Protein AF-A0A6M0CBY7-F1 (afdb_monomer_lite)

pLDDT: mean 91.95, std 6.46, range [52.19, 98.31]

Secondary structure (DSSP, 8-state):
--SSSTT-----B---------S-GGGEEESSSSSSSEEEETTS--EEE--BTGGG-HHHHHHHHHHHHHHTTPPPPPS-PPPHHHHHHHHHHHHHHHHHHH--GGGT--

Sequence (110 aa):
ANYPLANLPVIGYEIHQGRTKITKPDMVNPLFNDRDLGFINNNQSVWGNYLHGIFDNSPWRRSWLNLLRKKRGLEGLPTGVANYREQREIMLDSVTDQVNRHLNLKLIFN

Foldseek 3Di:
DCPPPHPQDFDFDADDDDFDDDPDVVQWDQPDPPRRQWIAGPVRPDTDGRGDCRCLSQLRVLRN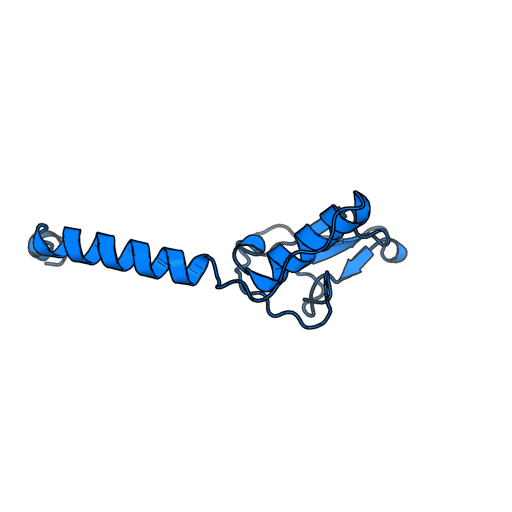VQVVCVVVVHHRDDSPDDRPVVVVVVVVVVVVVVVVVVDDCVVVVD

Radius of gyration: 19.29 Å; chains: 1; bounding box: 58×26×43 Å

Structure (mmCIF, N/CA/C/O backbone):
data_AF-A0A6M0CBY7-F1
#
_entry.id   AF-A0A6M0CBY7-F1
#
loop_
_atom_site.group_PDB
_atom_site.id
_atom_site.type_symbol
_atom_site.label_atom_id
_atom_site.label_alt_id
_atom_site.label_comp_id
_atom_site.label_asym_id
_atom_site.label_entity_id
_atom_site.label_seq_id
_atom_site.pdbx_PDB_ins_code
_atom_site.Cartn_x
_atom_site.Cartn_y
_atom_site.Cartn_z
_atom_site.occupancy
_atom_site.B_iso_or_equiv
_atom_site.auth_seq_id
_atom_site.auth_comp_id
_atom_site.auth_asym_id
_atom_site.auth_atom_id
_atom_site.pdbx_PDB_model_num
ATOM 1 N N . ALA A 1 1 ? 3.698 -7.192 3.445 1.00 93.44 1 ALA A N 1
ATOM 2 C CA . ALA A 1 1 ? 4.183 -6.659 2.155 1.00 93.44 1 ALA A CA 1
ATOM 3 C C . ALA A 1 1 ? 5.660 -6.995 1.984 1.00 93.44 1 ALA A C 1
ATOM 5 O O . ALA A 1 1 ? 6.356 -7.133 2.985 1.00 93.44 1 ALA A O 1
ATOM 6 N N . ASN A 1 2 ? 6.124 -7.126 0.742 1.00 95.94 2 ASN A N 1
ATOM 7 C CA . ASN A 1 2 ? 7.531 -7.401 0.418 1.00 95.94 2 ASN A CA 1
ATOM 8 C C . ASN A 1 2 ? 8.368 -6.113 0.393 1.00 95.94 2 ASN A C 1
ATOM 10 O O . ASN A 1 2 ? 9.555 -6.133 0.700 1.00 95.94 2 ASN A O 1
ATOM 14 N N . TYR A 1 3 ? 7.728 -4.987 0.067 1.00 96.12 3 TYR A N 1
ATOM 15 C CA . TYR A 1 3 ? 8.320 -3.650 0.025 1.00 96.12 3 TYR A CA 1
ATOM 16 C C . TYR A 1 3 ? 7.446 -2.660 0.812 1.00 96.12 3 TYR A C 1
ATOM 18 O O . TYR A 1 3 ? 6.253 -2.921 1.003 1.00 96.12 3 TYR A O 1
ATOM 26 N N . PRO A 1 4 ? 7.984 -1.506 1.258 1.00 94.06 4 PRO A N 1
ATOM 27 C CA . PRO A 1 4 ? 9.383 -1.048 1.161 1.00 94.06 4 PRO A CA 1
ATOM 28 C C . PRO A 1 4 ? 10.352 -1.788 2.088 1.00 94.06 4 PRO A C 1
ATOM 30 O O . PRO A 1 4 ? 11.557 -1.749 1.870 1.00 94.06 4 PRO A O 1
ATOM 33 N N . LEU A 1 5 ? 9.823 -2.458 3.109 1.00 91.38 5 LEU A N 1
ATOM 34 C CA . LEU A 1 5 ? 10.557 -3.318 4.023 1.00 91.38 5 LEU A CA 1
ATOM 35 C C . LEU A 1 5 ? 9.835 -4.665 4.053 1.00 91.38 5 LEU A C 1
ATOM 37 O O . LEU A 1 5 ? 8.602 -4.700 4.142 1.00 91.38 5 LEU A O 1
ATOM 41 N N . ALA A 1 6 ? 10.602 -5.748 3.969 1.00 91.50 6 ALA A N 1
ATOM 42 C CA . ALA A 1 6 ? 10.054 -7.093 3.979 1.00 91.50 6 ALA A CA 1
ATOM 43 C C . ALA A 1 6 ? 9.261 -7.356 5.267 1.00 91.50 6 ALA A C 1
ATOM 45 O O . ALA A 1 6 ? 9.642 -6.913 6.351 1.00 91.50 6 ALA A O 1
ATOM 46 N N . ASN A 1 7 ? 8.166 -8.101 5.134 1.00 88.19 7 ASN A N 1
ATOM 47 C CA . ASN A 1 7 ? 7.312 -8.556 6.233 1.00 88.19 7 ASN A CA 1
ATOM 48 C C . ASN A 1 7 ? 6.614 -7.450 7.039 1.00 88.19 7 ASN A C 1
ATOM 50 O O . ASN A 1 7 ? 6.078 -7.732 8.107 1.00 88.19 7 ASN A O 1
ATOM 54 N N . LEU A 1 8 ? 6.529 -6.214 6.530 1.00 90.31 8 LEU A N 1
ATOM 55 C CA . LEU A 1 8 ? 5.651 -5.211 7.139 1.00 90.31 8 LEU A CA 1
ATOM 56 C C . LEU A 1 8 ? 4.178 -5.620 6.968 1.00 90.31 8 LEU A C 1
ATOM 58 O O . LEU A 1 8 ? 3.749 -5.826 5.822 1.00 90.31 8 LEU A O 1
ATOM 62 N N . PRO A 1 9 ? 3.391 -5.715 8.057 1.00 90.69 9 PRO A N 1
ATOM 63 C CA . PRO A 1 9 ? 1.956 -5.946 7.971 1.00 90.69 9 PRO A CA 1
ATOM 64 C C . PRO A 1 9 ? 1.265 -4.803 7.228 1.00 90.69 9 PRO A C 1
ATOM 66 O O . PRO A 1 9 ? 1.586 -3.630 7.429 1.00 90.69 9 PRO A O 1
ATOM 69 N N . VAL A 1 10 ? 0.324 -5.160 6.359 1.00 93.12 10 VAL A N 1
ATOM 70 C CA . VAL A 1 10 ? -0.520 -4.214 5.627 1.00 93.12 10 VAL A CA 1
ATOM 71 C C . VAL A 1 10 ? -1.933 -4.773 5.623 1.00 93.12 10 VAL A C 1
ATOM 73 O O . VAL A 1 10 ? -2.129 -5.947 5.318 1.00 93.12 10 VAL A O 1
ATOM 76 N N . ILE A 1 11 ? -2.896 -3.928 5.964 1.00 92.75 11 ILE A N 1
ATOM 77 C CA . ILE A 1 11 ? -4.326 -4.206 5.949 1.00 92.75 11 ILE A CA 1
ATOM 78 C C . ILE A 1 11 ? -4.972 -3.298 4.907 1.00 92.75 11 ILE A C 1
ATOM 80 O O . ILE A 1 11 ? -4.651 -2.114 4.799 1.00 92.75 11 ILE A O 1
ATOM 84 N N . GLY A 1 12 ? -5.912 -3.854 4.164 1.00 92.56 12 GLY A N 1
ATOM 85 C CA . GLY A 1 12 ? -6.748 -3.133 3.222 1.00 92.56 12 GLY A CA 1
ATOM 86 C C . GLY A 1 12 ? -7.795 -4.074 2.653 1.00 92.56 12 GLY A C 1
ATOM 87 O O . GLY A 1 12 ? -7.981 -5.175 3.173 1.00 92.56 12 GLY A O 1
ATOM 88 N N . TYR A 1 13 ? -8.467 -3.647 1.597 1.00 94.06 13 TYR A N 1
ATOM 89 C CA . TYR A 1 13 ? -9.425 -4.486 0.888 1.00 94.06 13 TYR A CA 1
ATOM 90 C C . TYR A 1 13 ? -9.235 -4.370 -0.619 1.00 94.06 13 TYR A C 1
ATOM 92 O O . TYR A 1 13 ? -8.689 -3.388 -1.120 1.00 94.06 13 TYR A O 1
ATOM 100 N N . GLU A 1 14 ? -9.713 -5.377 -1.330 1.00 94.75 14 GLU A N 1
ATOM 101 C CA . GLU A 1 14 ? -9.648 -5.478 -2.779 1.00 94.75 14 GLU A CA 1
ATOM 102 C C . GLU A 1 14 ? -11.079 -5.510 -3.328 1.00 94.75 14 GLU A C 1
ATOM 104 O O . GLU A 1 14 ? -11.867 -6.379 -2.958 1.00 94.75 14 GLU A O 1
ATOM 109 N N . ILE A 1 15 ? -11.447 -4.533 -4.165 1.00 93.81 15 ILE A N 1
ATOM 110 C CA . ILE A 1 15 ? -12.743 -4.505 -4.862 1.00 93.81 15 ILE A CA 1
ATOM 111 C C . ILE A 1 15 ? -12.501 -4.025 -6.292 1.00 93.81 15 ILE A C 1
ATOM 113 O O . ILE A 1 15 ? -12.495 -2.830 -6.582 1.00 93.81 15 ILE A O 1
ATOM 117 N N . HIS A 1 16 ? -12.306 -4.967 -7.209 1.00 90.25 16 HIS A N 1
ATOM 118 C CA . HIS A 1 16 ? -12.192 -4.681 -8.636 1.00 90.25 16 HIS A CA 1
ATOM 119 C C . HIS A 1 16 ? -12.662 -5.869 -9.477 1.00 90.25 16 HIS A C 1
ATOM 121 O O . HIS A 1 16 ? -12.746 -7.000 -9.012 1.00 90.25 16 HIS A O 1
ATOM 127 N N . GLN A 1 17 ? -12.959 -5.593 -10.747 1.00 93.25 17 GLN A N 1
ATOM 128 C CA . GLN A 1 17 ? -13.327 -6.604 -11.748 1.00 93.25 17 GLN A CA 1
ATOM 129 C C . GLN A 1 17 ? -12.216 -6.827 -12.786 1.00 93.25 17 GLN A C 1
ATOM 131 O O . GLN A 1 17 ? -12.177 -7.849 -13.468 1.00 93.25 17 GLN A O 1
ATOM 136 N N . GLY A 1 18 ? -11.302 -5.859 -12.924 1.00 93.94 18 GLY A N 1
ATOM 137 C CA . GLY A 1 18 ? -10.184 -5.944 -13.861 1.00 93.94 18 GLY A CA 1
ATOM 138 C C . GLY A 1 18 ? -9.144 -6.970 -13.415 1.00 93.94 18 GLY A C 1
ATOM 139 O O . GLY A 1 18 ? -8.950 -7.174 -12.221 1.00 93.94 18 GLY A O 1
ATOM 140 N N . ARG A 1 19 ? -8.445 -7.580 -14.375 1.00 93.12 19 ARG A N 1
ATOM 141 C CA . ARG A 1 19 ? -7.321 -8.493 -14.127 1.00 93.12 19 ARG A CA 1
ATOM 142 C C . ARG A 1 19 ? -6.059 -7.926 -14.760 1.00 93.12 19 ARG A C 1
ATOM 144 O O . ARG A 1 19 ? -6.069 -7.570 -15.938 1.00 93.12 19 ARG A O 1
ATOM 151 N N . THR A 1 20 ? -4.978 -7.856 -13.993 1.00 94.88 20 THR A N 1
ATOM 152 C CA . THR A 1 20 ? -3.677 -7.423 -14.508 1.00 94.88 20 THR A CA 1
ATOM 153 C C . THR A 1 20 ? -2.981 -8.588 -15.201 1.00 94.88 20 THR A C 1
ATOM 155 O O . THR A 1 20 ? -2.882 -9.681 -14.652 1.00 94.88 20 THR A O 1
ATOM 158 N N . LYS A 1 21 ? -2.465 -8.348 -16.410 1.00 95.12 21 LYS A N 1
ATOM 159 C CA . LYS A 1 21 ? -1.571 -9.272 -17.113 1.00 95.12 21 LYS A CA 1
ATOM 160 C C . LYS A 1 21 ? -0.201 -8.626 -17.258 1.00 95.12 21 LYS A C 1
ATOM 162 O O . LYS A 1 21 ? -0.060 -7.604 -17.927 1.00 95.12 21 LYS A O 1
ATOM 167 N N . ILE A 1 22 ? 0.811 -9.247 -16.665 1.00 95.19 22 ILE A N 1
ATOM 168 C CA . ILE A 1 22 ? 2.192 -8.787 -16.792 1.00 95.19 22 ILE A CA 1
ATOM 169 C C . ILE A 1 22 ? 2.733 -9.165 -18.171 1.00 95.19 22 ILE A C 1
ATOM 171 O O . ILE A 1 22 ? 2.732 -10.332 -18.556 1.00 95.19 22 ILE A O 1
ATOM 175 N N . THR A 1 23 ? 3.188 -8.166 -18.927 1.00 96.50 23 THR A N 1
ATOM 176 C CA . THR A 1 23 ? 3.752 -8.347 -20.276 1.00 96.50 23 THR A CA 1
ATOM 177 C C . THR A 1 23 ? 5.273 -8.464 -20.278 1.00 96.50 23 THR A C 1
ATOM 179 O O . THR A 1 23 ? 5.838 -9.008 -21.222 1.00 96.50 23 THR A O 1
ATOM 182 N N . LYS A 1 24 ? 5.941 -7.968 -19.228 1.00 96.19 24 LYS A N 1
ATOM 183 C CA . LYS A 1 24 ? 7.399 -8.023 -19.044 1.00 96.19 24 LYS A CA 1
ATOM 184 C C . LYS A 1 24 ? 7.734 -8.433 -17.602 1.00 96.19 24 LYS A C 1
ATOM 186 O O . LYS A 1 24 ? 7.961 -7.551 -16.772 1.00 96.19 24 LYS A O 1
ATOM 191 N N . PRO A 1 25 ? 7.719 -9.740 -17.284 1.00 93.94 25 PRO A N 1
ATOM 192 C CA . PRO A 1 25 ? 7.923 -10.240 -15.922 1.00 93.94 25 PRO A CA 1
ATOM 193 C C . PRO A 1 25 ? 9.236 -9.776 -15.284 1.00 93.94 25 PRO A C 1
ATOM 195 O O . PRO A 1 25 ? 9.235 -9.392 -14.123 1.00 93.94 25 PRO A O 1
ATOM 198 N N . ASP A 1 26 ? 10.316 -9.681 -16.060 1.00 96.75 26 ASP A N 1
ATOM 199 C CA . ASP A 1 26 ? 11.648 -9.308 -15.553 1.00 96.75 26 ASP A CA 1
ATOM 200 C C . ASP A 1 26 ? 11.766 -7.836 -15.112 1.00 96.75 26 ASP A C 1
ATOM 202 O O . ASP A 1 26 ? 12.780 -7.419 -14.551 1.00 96.75 26 ASP A O 1
ATOM 206 N N . MET A 1 27 ? 10.750 -7.011 -15.389 1.00 97.19 27 MET A N 1
ATOM 207 C CA . MET A 1 27 ? 10.742 -5.585 -15.040 1.00 97.19 27 MET A CA 1
ATOM 208 C C . MET A 1 27 ? 10.024 -5.279 -13.724 1.00 97.19 27 MET A C 1
ATOM 210 O O . MET A 1 27 ? 10.079 -4.133 -13.257 1.00 97.19 27 MET A O 1
ATOM 214 N N . VAL A 1 28 ? 9.320 -6.259 -13.156 1.00 97.62 28 VAL A N 1
ATOM 215 C CA . VAL A 1 28 ? 8.465 -6.074 -11.985 1.00 97.62 28 VAL A CA 1
ATOM 216 C C . VAL A 1 28 ? 8.663 -7.181 -10.961 1.00 97.62 28 VAL A C 1
ATOM 218 O O . VAL A 1 28 ? 8.970 -8.317 -11.292 1.00 97.62 28 VAL A O 1
ATOM 221 N N . ASN A 1 29 ? 8.425 -6.848 -9.699 1.00 97.06 29 ASN A N 1
ATOM 222 C CA . ASN A 1 29 ? 8.454 -7.785 -8.586 1.00 97.06 29 ASN A CA 1
ATOM 223 C C . ASN A 1 29 ? 7.107 -7.743 -7.853 1.00 97.06 29 ASN A C 1
ATOM 225 O O . ASN A 1 29 ? 6.487 -6.674 -7.804 1.00 97.06 29 ASN A O 1
ATOM 229 N N . PRO A 1 30 ? 6.649 -8.856 -7.255 1.00 96.69 30 PRO A N 1
ATOM 230 C CA . PRO A 1 30 ? 5.450 -8.857 -6.425 1.00 96.69 30 PRO A CA 1
ATOM 231 C C . PRO A 1 30 ? 5.601 -7.927 -5.217 1.00 96.69 30 PRO A C 1
ATOM 233 O O . PRO A 1 30 ? 6.559 -8.030 -4.444 1.00 96.69 30 PRO A O 1
ATOM 236 N N . LEU A 1 31 ? 4.635 -7.031 -5.023 1.00 97.00 31 LEU A N 1
ATOM 237 C CA . LEU A 1 31 ? 4.619 -6.096 -3.897 1.00 97.00 31 LEU A CA 1
ATOM 238 C C . LEU A 1 31 ? 4.188 -6.774 -2.583 1.00 97.00 31 LEU A C 1
ATOM 240 O O . LEU A 1 31 ? 4.596 -6.347 -1.497 1.00 97.00 31 LEU A O 1
ATOM 244 N N . PHE A 1 32 ? 3.407 -7.853 -2.666 1.00 95.69 32 PHE A N 1
ATOM 245 C CA . PHE A 1 32 ? 2.880 -8.604 -1.525 1.00 95.69 32 PHE A CA 1
ATOM 246 C C . PHE A 1 32 ? 3.146 -10.109 -1.665 1.00 95.69 32 PHE A C 1
ATOM 248 O O . PHE A 1 32 ? 3.632 -10.578 -2.693 1.00 95.69 32 PHE A O 1
ATOM 255 N N . ASN A 1 33 ? 2.857 -10.863 -0.599 1.00 92.69 33 ASN A N 1
ATOM 256 C CA . ASN A 1 33 ? 2.926 -12.329 -0.624 1.00 92.69 33 ASN A CA 1
ATOM 257 C C . ASN A 1 33 ? 1.874 -12.913 -1.572 1.00 92.69 33 ASN A C 1
ATOM 259 O O . ASN A 1 33 ? 2.148 -13.891 -2.264 1.00 92.69 33 ASN A O 1
ATOM 263 N N . ASP A 1 34 ? 0.701 -12.278 -1.622 1.00 92.75 34 ASP A N 1
ATOM 264 C CA . ASP A 1 34 ? -0.237 -12.449 -2.721 1.00 92.75 34 ASP A CA 1
ATOM 265 C C . ASP A 1 34 ? 0.357 -11.795 -3.976 1.00 92.75 34 ASP A C 1
ATOM 267 O O . ASP A 1 34 ? 0.590 -10.581 -4.013 1.00 92.75 34 ASP A O 1
ATOM 271 N N . ARG A 1 35 ? 0.684 -12.625 -4.970 1.00 91.88 35 ARG A N 1
ATOM 272 C CA . ARG A 1 35 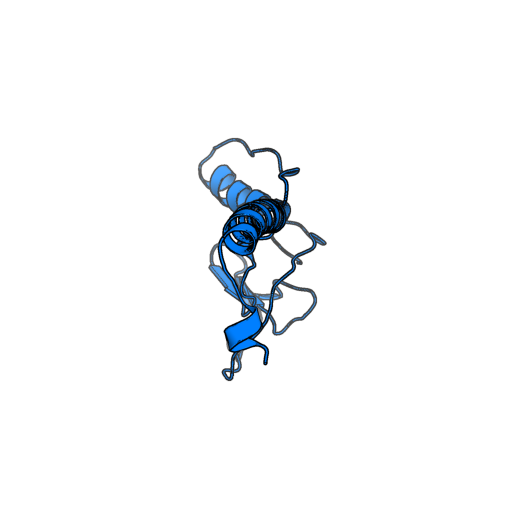? 1.471 -12.211 -6.136 1.00 91.88 35 ARG A CA 1
ATOM 273 C C . ARG A 1 35 ? 0.681 -11.373 -7.131 1.00 91.88 35 ARG A C 1
ATOM 275 O O . ARG A 1 35 ? 1.308 -10.623 -7.873 1.00 91.88 35 ARG A O 1
ATOM 282 N N . ASP A 1 36 ? -0.644 -11.473 -7.124 1.00 92.31 36 ASP A N 1
ATOM 283 C CA . ASP A 1 36 ? -1.500 -10.773 -8.084 1.00 92.31 36 ASP A CA 1
ATOM 284 C C . ASP A 1 36 ? -2.031 -9.440 -7.529 1.00 92.31 36 ASP A C 1
ATOM 286 O O . ASP A 1 36 ? -2.446 -8.566 -8.291 1.00 92.31 36 ASP A O 1
ATOM 290 N N . LEU A 1 37 ? -1.917 -9.232 -6.212 1.00 95.62 37 LEU A N 1
ATOM 291 C CA . LEU A 1 37 ? -2.418 -8.050 -5.503 1.00 95.62 37 LEU A CA 1
ATOM 292 C C . LEU A 1 37 ? -1.672 -6.748 -5.856 1.00 95.62 37 LEU A C 1
ATOM 294 O O . LEU A 1 37 ? -2.187 -5.642 -5.660 1.00 95.62 37 LEU A O 1
ATOM 298 N N . GLY A 1 38 ? -0.438 -6.836 -6.359 1.00 96.56 38 GLY A N 1
ATOM 299 C CA . GLY A 1 38 ? 0.314 -5.657 -6.778 1.00 96.56 38 GLY A CA 1
ATOM 300 C C . GLY A 1 38 ? 1.770 -5.913 -7.142 1.00 96.56 38 GLY A C 1
ATOM 301 O O . GLY A 1 38 ? 2.378 -6.905 -6.748 1.00 96.56 38 GLY A O 1
ATOM 302 N N . PHE A 1 39 ? 2.347 -4.951 -7.856 1.00 97.88 39 PHE A N 1
ATOM 303 C CA . PHE A 1 39 ? 3.683 -5.012 -8.429 1.00 97.88 39 PHE A CA 1
ATOM 304 C C . PHE A 1 39 ? 4.466 -3.721 -8.194 1.00 97.88 39 PHE A C 1
ATOM 306 O O . PHE A 1 39 ? 3.919 -2.619 -8.109 1.00 97.88 39 PHE A O 1
ATOM 313 N N . ILE A 1 40 ? 5.783 -3.866 -8.144 1.00 97.62 40 ILE A N 1
ATOM 314 C CA . ILE A 1 40 ? 6.745 -2.771 -8.071 1.00 97.62 40 ILE A CA 1
ATOM 315 C C . ILE A 1 40 ? 7.783 -2.939 -9.177 1.00 97.62 40 ILE A C 1
ATOM 317 O O . ILE A 1 40 ? 8.219 -4.055 -9.450 1.00 97.62 40 ILE A O 1
ATOM 321 N N . ASN A 1 41 ? 8.197 -1.852 -9.827 1.00 97.38 41 ASN A N 1
ATOM 322 C CA . ASN A 1 41 ? 9.289 -1.937 -10.797 1.00 97.38 41 ASN A CA 1
ATOM 323 C C . ASN A 1 41 ? 10.652 -2.142 -10.109 1.00 97.38 41 ASN A C 1
ATOM 325 O O . ASN A 1 41 ? 10.836 -1.782 -8.946 1.00 97.38 41 ASN A O 1
ATOM 329 N N . ASN A 1 42 ? 11.644 -2.641 -10.849 1.00 95.94 42 ASN A N 1
ATOM 330 C CA . ASN A 1 42 ? 12.989 -2.915 -10.310 1.00 95.94 42 ASN A CA 1
ATOM 331 C C . ASN A 1 42 ? 13.642 -1.700 -9.614 1.00 95.94 42 ASN A C 1
ATOM 333 O O . ASN A 1 42 ? 14.339 -1.851 -8.615 1.00 95.94 42 ASN A O 1
ATOM 337 N N . ASN A 1 43 ? 13.357 -0.482 -10.087 1.00 94.69 43 ASN A N 1
ATOM 338 C CA . ASN A 1 43 ? 13.908 0.762 -9.531 1.00 94.69 43 ASN A CA 1
ATOM 339 C C . ASN A 1 43 ? 13.128 1.308 -8.318 1.00 94.69 43 ASN A C 1
ATOM 341 O O . ASN A 1 43 ? 13.445 2.390 -7.807 1.00 94.69 43 ASN A O 1
ATOM 345 N N . GLN A 1 44 ? 12.078 0.608 -7.875 1.00 94.50 44 GLN A N 1
ATOM 346 C CA . GLN A 1 44 ? 11.210 1.009 -6.765 1.00 94.50 44 GLN A CA 1
ATOM 347 C C . GLN A 1 44 ? 10.693 2.455 -6.897 1.00 94.50 44 GLN A C 1
ATOM 349 O O . GLN A 1 44 ? 10.612 3.220 -5.929 1.00 94.50 44 GLN A O 1
ATOM 354 N N . SER A 1 45 ? 10.404 2.873 -8.127 1.00 94.75 45 SER A N 1
ATOM 355 C CA . SER A 1 45 ? 9.872 4.195 -8.471 1.00 94.75 45 SER A CA 1
ATOM 356 C C . SER A 1 45 ? 8.409 4.149 -8.903 1.00 94.75 45 SER A C 1
ATOM 358 O O . SER A 1 45 ? 7.734 5.168 -8.813 1.00 94.75 45 SER A O 1
ATOM 360 N N . VAL A 1 46 ? 7.912 2.982 -9.315 1.00 96.19 46 VAL A N 1
ATOM 361 C CA . VAL A 1 46 ? 6.529 2.749 -9.737 1.00 96.19 46 VAL A CA 1
ATOM 362 C C . VAL A 1 46 ? 5.963 1.595 -8.924 1.00 96.19 46 VAL A C 1
ATOM 364 O O . VAL A 1 46 ? 6.562 0.523 -8.866 1.00 96.19 46 VAL A O 1
ATOM 367 N N . TRP A 1 47 ? 4.823 1.846 -8.286 1.00 97.31 47 TRP A N 1
ATOM 368 C CA . TRP A 1 47 ? 4.157 0.941 -7.357 1.00 97.31 47 TRP A CA 1
ATOM 369 C C . TRP A 1 47 ? 2.685 0.878 -7.760 1.00 97.31 47 TRP A C 1
ATOM 371 O O . TRP A 1 47 ? 2.005 1.902 -7.733 1.00 97.31 47 TRP A O 1
ATOM 381 N N . GLY A 1 48 ? 2.202 -0.296 -8.154 1.00 96.56 48 GLY A N 1
ATOM 382 C CA . GLY A 1 48 ? 0.808 -0.528 -8.528 1.00 96.56 48 GLY A CA 1
ATOM 383 C C . GLY A 1 48 ? 0.219 -1.637 -7.671 1.00 96.56 48 GLY A C 1
ATOM 384 O O . GLY A 1 48 ? 0.876 -2.645 -7.441 1.00 96.56 48 GLY A O 1
ATOM 385 N N . ASN A 1 49 ? -0.992 -1.452 -7.157 1.00 96.81 49 ASN A N 1
ATOM 386 C CA . ASN A 1 49 ? -1.676 -2.471 -6.369 1.00 96.81 49 ASN A CA 1
ATOM 387 C C . ASN A 1 49 ? -3.185 -2.265 -6.376 1.00 96.81 49 ASN A C 1
ATOM 389 O O . ASN A 1 49 ? -3.653 -1.160 -6.645 1.00 96.81 49 ASN A O 1
ATOM 393 N N . TYR A 1 50 ? -3.907 -3.324 -6.033 1.00 97.06 50 TYR A N 1
ATOM 394 C CA . TYR A 1 50 ? -5.358 -3.322 -5.888 1.00 97.06 50 TYR A CA 1
ATOM 395 C C . TYR A 1 50 ? -5.836 -3.031 -4.462 1.00 97.06 50 TYR A C 1
ATOM 397 O O . TYR A 1 50 ? -7.038 -2.928 -4.218 1.00 97.06 50 TYR A O 1
ATOM 405 N N . LEU A 1 51 ? -4.912 -2.881 -3.510 1.00 95.81 51 LEU A N 1
ATOM 406 C CA . LEU A 1 51 ? -5.253 -2.724 -2.109 1.00 95.81 51 LEU A CA 1
ATOM 407 C C . LEU A 1 51 ? -5.716 -1.293 -1.804 1.00 95.81 51 LEU A C 1
ATOM 409 O O . LEU A 1 51 ? -4.929 -0.349 -1.682 1.00 95.81 51 LEU A O 1
ATOM 413 N N . HIS A 1 52 ? -7.014 -1.146 -1.579 1.00 94.62 52 HIS A N 1
ATOM 414 C CA . HIS A 1 52 ? -7.579 0.065 -1.007 1.00 94.62 52 HIS A CA 1
ATOM 415 C C . HIS A 1 52 ? -7.146 0.201 0.458 1.00 94.62 52 HIS A C 1
ATOM 417 O O . HIS A 1 52 ? -7.171 -0.765 1.223 1.00 94.62 52 HIS A O 1
ATOM 423 N N . GLY A 1 53 ? -6.757 1.412 0.865 1.00 92.62 53 GLY A N 1
ATOM 424 C CA . GLY A 1 53 ? -6.332 1.696 2.242 1.00 92.62 53 GLY A CA 1
ATOM 425 C C . GLY A 1 53 ? -4.863 1.385 2.544 1.00 92.62 53 GLY A C 1
ATOM 426 O O . GLY A 1 53 ? -4.442 1.501 3.691 1.00 92.62 53 GLY A O 1
ATOM 427 N N . ILE A 1 54 ? -4.033 1.058 1.543 1.00 94.31 54 ILE A N 1
ATOM 428 C CA . ILE A 1 54 ? -2.597 0.787 1.753 1.00 94.31 54 ILE A CA 1
ATOM 429 C C . ILE A 1 54 ? -1.886 1.898 2.553 1.00 94.31 54 ILE A C 1
ATOM 431 O O . ILE A 1 54 ? -1.066 1.611 3.426 1.00 94.31 54 ILE A O 1
ATOM 435 N N . PHE A 1 55 ? -2.254 3.165 2.337 1.00 93.12 55 PHE A N 1
ATOM 436 C CA . PHE A 1 55 ? -1.669 4.313 3.034 1.00 93.12 55 PHE A CA 1
ATOM 437 C C . PHE A 1 55 ? -2.187 4.533 4.466 1.00 93.12 55 PHE A C 1
ATOM 439 O O . PHE A 1 55 ? -1.566 5.293 5.209 1.00 93.12 55 PHE A O 1
ATOM 446 N N . ASP A 1 56 ? -3.245 3.842 4.894 1.00 91.44 56 ASP A N 1
ATOM 447 C CA . ASP A 1 56 ? -3.734 3.902 6.281 1.00 91.44 56 ASP A CA 1
ATOM 448 C C . ASP A 1 56 ? -2.843 3.105 7.248 1.00 91.44 56 ASP A C 1
ATOM 450 O O . ASP A 1 56 ? -2.895 3.298 8.465 1.00 91.44 56 ASP A O 1
ATOM 454 N N . ASN A 1 57 ? -1.971 2.254 6.703 1.00 92.69 57 ASN A N 1
ATOM 455 C CA . ASN A 1 57 ? -0.994 1.461 7.440 1.00 92.69 57 ASN A CA 1
ATOM 456 C C . ASN A 1 57 ? 0.199 2.340 7.818 1.00 92.69 57 ASN A C 1
ATOM 458 O O . ASN A 1 57 ? 1.137 2.508 7.034 1.00 92.69 57 ASN A O 1
ATOM 462 N N . SER A 1 58 ? 0.174 2.930 9.013 1.00 92.62 58 SER A N 1
ATOM 463 C CA . SER A 1 58 ? 1.136 3.966 9.409 1.00 92.62 58 SER A CA 1
ATOM 464 C C . SER A 1 58 ? 2.605 3.525 9.312 1.00 92.62 58 SER A C 1
ATOM 466 O O . SER A 1 58 ? 3.376 4.263 8.687 1.00 92.62 58 SER A O 1
ATOM 468 N N . PRO A 1 59 ? 3.016 2.340 9.811 1.00 93.56 59 PRO A N 1
ATOM 469 C CA . PRO A 1 59 ? 4.394 1.867 9.657 1.00 93.56 59 PRO A CA 1
ATOM 470 C C . PRO A 1 59 ? 4.808 1.653 8.194 1.00 93.56 59 PRO A C 1
ATOM 472 O O . PRO A 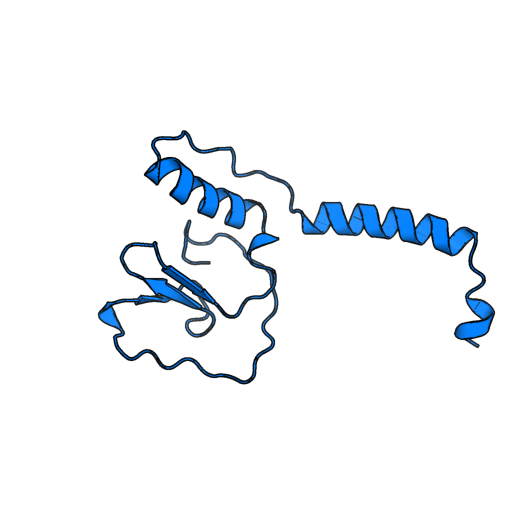1 59 ? 5.925 2.010 7.802 1.00 93.56 59 PRO A O 1
ATOM 475 N N . TRP A 1 60 ? 3.901 1.127 7.364 1.00 94.94 60 TRP A N 1
ATOM 476 C CA . TRP A 1 60 ? 4.146 0.905 5.937 1.00 94.94 60 TRP A CA 1
ATOM 477 C C . TRP A 1 60 ? 4.276 2.229 5.181 1.00 94.94 60 TRP A C 1
ATOM 479 O O . TRP A 1 60 ? 5.302 2.478 4.544 1.00 94.94 60 TRP A O 1
ATOM 489 N N . ARG A 1 61 ? 3.296 3.131 5.334 1.00 95.12 61 ARG A N 1
ATOM 490 C CA . ARG A 1 61 ? 3.294 4.473 4.731 1.00 95.12 61 ARG A CA 1
ATOM 491 C C . ARG A 1 61 ? 4.541 5.249 5.131 1.00 95.12 61 ARG A C 1
ATOM 493 O O . ARG A 1 61 ? 5.168 5.884 4.287 1.00 95.12 61 ARG A O 1
ATOM 500 N N . ARG A 1 62 ? 4.922 5.199 6.409 1.00 95.62 62 ARG A N 1
ATOM 501 C CA . ARG A 1 62 ? 6.113 5.888 6.913 1.00 95.62 62 ARG A CA 1
ATOM 502 C C . ARG A 1 62 ? 7.393 5.332 6.303 1.00 95.62 62 ARG A C 1
ATOM 504 O O . ARG A 1 62 ? 8.231 6.112 5.857 1.00 95.62 62 ARG A O 1
ATOM 511 N N . SER A 1 63 ? 7.520 4.011 6.226 1.00 95.75 63 SER A N 1
ATOM 512 C CA . SER A 1 63 ? 8.651 3.360 5.560 1.00 95.75 63 SER A CA 1
ATOM 513 C C . SER A 1 63 ? 8.723 3.733 4.075 1.00 95.75 63 SER A C 1
ATOM 515 O O . SER A 1 63 ? 9.803 4.020 3.562 1.00 95.75 63 SER A O 1
ATOM 517 N N . TRP A 1 64 ? 7.577 3.821 3.395 1.00 96.56 64 TRP A N 1
ATOM 518 C CA . TRP A 1 64 ? 7.507 4.200 1.982 1.00 96.56 64 TRP A CA 1
ATOM 519 C C . TRP A 1 64 ? 7.909 5.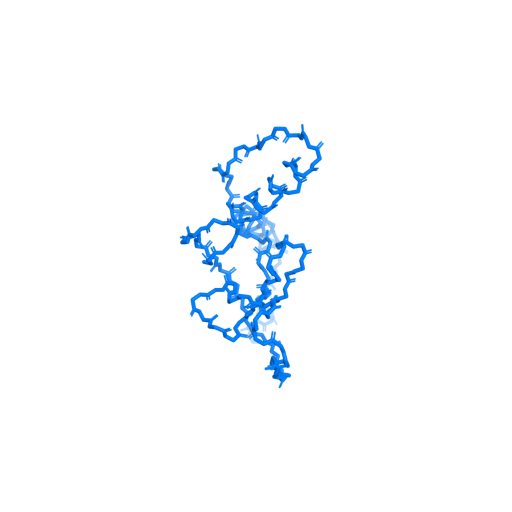666 1.770 1.00 96.56 64 TRP A C 1
ATOM 521 O O . TRP A 1 64 ? 8.745 5.967 0.919 1.00 96.56 64 TRP A O 1
ATOM 531 N N . LEU A 1 65 ? 7.417 6.580 2.613 1.00 96.75 65 LEU A N 1
ATOM 532 C CA . LEU A 1 65 ? 7.835 7.985 2.609 1.00 96.75 65 LEU A CA 1
ATOM 533 C C . LEU A 1 65 ? 9.334 8.141 2.902 1.00 96.75 65 LEU A C 1
ATOM 535 O O . LEU A 1 65 ? 9.990 8.984 2.293 1.00 96.75 65 LEU A O 1
ATOM 539 N N . ASN A 1 66 ? 9.901 7.318 3.788 1.00 97.00 66 ASN A N 1
ATOM 540 C CA . ASN A 1 66 ? 11.335 7.334 4.071 1.00 97.00 66 ASN A CA 1
ATOM 541 C C . ASN A 1 66 ? 12.186 6.944 2.848 1.00 97.00 66 ASN A C 1
ATOM 543 O O . ASN A 1 66 ? 13.277 7.492 2.693 1.00 97.00 66 ASN A O 1
ATOM 547 N N . LEU A 1 67 ? 11.690 6.097 1.933 1.00 95.69 67 LEU A N 1
ATOM 548 C CA . LEU A 1 67 ? 12.368 5.859 0.649 1.00 95.69 67 LEU A CA 1
ATOM 549 C C . LEU A 1 67 ? 12.454 7.141 -0.191 1.00 95.69 67 LEU A C 1
ATOM 551 O O . LEU A 1 67 ? 13.500 7.433 -0.772 1.00 95.69 67 LEU A O 1
ATOM 555 N N . LEU A 1 68 ? 11.373 7.926 -0.240 1.00 95.88 68 LEU A N 1
ATOM 556 C CA . LEU A 1 68 ? 11.345 9.203 -0.963 1.00 95.88 68 LEU A CA 1
ATOM 557 C C . LEU A 1 68 ? 12.252 10.248 -0.303 1.00 95.88 68 LEU A C 1
ATOM 559 O O . LEU A 1 68 ? 12.960 10.973 -0.999 1.00 95.88 68 LEU A O 1
ATOM 563 N N . ARG A 1 69 ? 12.267 10.298 1.035 1.00 97.62 69 ARG A N 1
ATOM 564 C CA . ARG A 1 69 ? 13.160 11.169 1.815 1.00 97.62 69 ARG A CA 1
ATOM 565 C C . ARG A 1 69 ? 14.624 10.855 1.525 1.00 97.62 69 ARG A C 1
ATOM 567 O O . ARG A 1 69 ? 15.363 11.760 1.147 1.00 97.62 69 ARG A O 1
ATOM 574 N N . LYS A 1 70 ? 15.002 9.574 1.563 1.00 95.88 70 LYS A N 1
ATOM 575 C CA . LYS A 1 70 ? 16.360 9.118 1.238 1.00 95.88 70 LYS A CA 1
ATOM 576 C C . LYS A 1 70 ? 16.783 9.527 -0.176 1.00 95.88 70 LYS A C 1
ATOM 578 O O . LYS A 1 70 ? 17.885 10.032 -0.350 1.00 95.88 70 LYS A O 1
ATOM 583 N N . LYS A 1 71 ? 15.900 9.386 -1.175 1.00 94.31 71 LYS A N 1
ATOM 584 C CA . LYS A 1 71 ? 16.162 9.834 -2.562 1.00 94.31 71 LYS A CA 1
ATOM 585 C C . LYS A 1 71 ? 16.423 11.344 -2.675 1.00 94.31 71 LYS A C 1
ATOM 587 O O . LYS A 1 71 ? 17.045 11.773 -3.637 1.00 94.31 71 LYS A O 1
ATOM 592 N N . ARG A 1 72 ? 15.956 12.139 -1.710 1.00 96.94 72 ARG A N 1
ATOM 593 C CA . ARG A 1 72 ? 16.154 13.595 -1.635 1.00 96.94 72 ARG A CA 1
ATOM 594 C C . ARG A 1 72 ? 17.254 14.016 -0.651 1.00 96.94 72 ARG A C 1
ATOM 596 O O . ARG A 1 72 ? 17.367 15.200 -0.366 1.00 96.94 72 ARG A O 1
ATOM 603 N N . GLY A 1 73 ? 18.025 13.073 -0.103 1.00 97.88 73 GLY A N 1
ATOM 604 C CA . GLY A 1 73 ? 19.056 13.368 0.900 1.00 97.88 73 GLY A CA 1
ATOM 605 C C . GLY A 1 73 ? 18.505 13.787 2.268 1.00 97.88 73 GLY A C 1
ATOM 606 O O . GLY A 1 73 ? 19.229 14.368 3.066 1.00 97.88 73 GLY A O 1
ATOM 607 N N . LEU A 1 74 ? 17.227 13.515 2.547 1.00 98.31 74 LEU A N 1
ATOM 608 C CA . LEU A 1 74 ? 16.593 13.817 3.830 1.00 98.31 74 LEU A CA 1
ATOM 609 C C . LEU A 1 74 ? 16.686 12.614 4.772 1.00 98.31 74 LEU A C 1
ATOM 611 O O . LEU A 1 74 ? 16.469 11.473 4.355 1.00 98.31 74 LEU A O 1
ATOM 615 N N . GLU A 1 75 ? 16.914 12.877 6.059 1.00 97.81 75 GLU A N 1
ATOM 616 C CA . GLU A 1 75 ? 16.938 11.838 7.093 1.00 97.81 75 GLU A CA 1
ATOM 617 C C . GLU A 1 75 ? 15.597 11.111 7.211 1.00 97.81 75 GLU A C 1
ATOM 619 O O . GLU A 1 75 ? 14.531 11.712 7.057 1.00 97.81 75 GLU A O 1
ATOM 624 N N . GLY A 1 76 ? 15.626 9.812 7.503 1.00 96.69 76 GLY A N 1
ATOM 625 C CA . GLY A 1 76 ? 14.415 9.042 7.772 1.00 96.69 76 GLY A CA 1
ATOM 626 C C . GLY A 1 76 ? 13.710 9.523 9.041 1.00 96.69 76 GLY A C 1
ATOM 627 O O . GLY A 1 76 ? 14.341 9.994 9.979 1.00 96.69 76 GLY A O 1
ATOM 628 N N . LEU A 1 77 ? 12.387 9.395 9.079 1.00 96.06 77 LEU A N 1
ATOM 629 C CA . LEU A 1 77 ? 11.603 9.651 10.286 1.00 96.06 77 LEU A CA 1
ATOM 630 C C . LEU A 1 77 ? 11.216 8.329 10.973 1.00 96.06 77 LEU A C 1
ATOM 632 O O . LEU A 1 77 ? 11.103 7.312 10.281 1.00 96.06 77 LEU A O 1
ATOM 636 N N . PRO A 1 78 ? 10.935 8.328 12.290 1.00 93.56 78 PRO A N 1
ATOM 637 C CA . PRO A 1 78 ? 10.558 7.121 13.027 1.00 93.56 78 PRO A CA 1
ATOM 638 C C . PRO A 1 78 ? 9.341 6.411 12.427 1.00 93.56 78 PRO A C 1
ATOM 640 O O . PRO A 1 78 ? 8.395 7.074 12.003 1.00 93.56 78 PRO A O 1
ATOM 643 N N . THR A 1 79 ? 9.362 5.074 12.403 1.00 90.25 79 THR A N 1
ATOM 644 C CA . THR A 1 79 ? 8.317 4.211 11.813 1.00 90.25 79 THR A CA 1
ATOM 645 C C . THR A 1 79 ? 7.260 3.724 12.803 1.00 90.25 79 THR A C 1
ATOM 647 O O . THR A 1 79 ? 6.190 3.302 12.366 1.00 90.25 79 THR A O 1
ATOM 650 N N . GLY A 1 80 ? 7.516 3.827 14.110 1.00 85.00 80 GLY A N 1
ATOM 651 C CA . GLY A 1 80 ? 6.583 3.491 15.196 1.00 85.00 80 GLY A CA 1
ATOM 652 C C . GLY A 1 80 ? 5.464 4.521 15.362 1.00 85.00 80 GLY A C 1
ATOM 653 O O . GLY A 1 80 ? 5.324 5.129 16.417 1.00 85.00 80 GLY A O 1
ATOM 654 N N . VAL A 1 81 ? 4.712 4.775 14.294 1.00 79.56 81 VAL A N 1
ATOM 655 C CA . VAL A 1 81 ? 3.593 5.721 14.276 1.00 79.56 81 VAL A CA 1
ATOM 656 C C . VAL A 1 81 ? 2.293 4.934 14.418 1.00 79.56 81 VAL A C 1
ATOM 658 O O . VAL A 1 81 ? 2.092 3.969 13.680 1.00 79.56 81 VAL A O 1
ATOM 661 N N . ALA A 1 82 ? 1.410 5.363 15.324 1.00 78.94 82 ALA A N 1
ATOM 662 C CA . ALA A 1 82 ? 0.081 4.773 15.494 1.00 78.94 82 ALA A CA 1
ATOM 663 C C . ALA A 1 82 ? -0.700 4.757 14.171 1.00 78.94 82 ALA A C 1
ATOM 665 O O . ALA A 1 82 ? -0.562 5.669 13.342 1.00 78.94 82 ALA A O 1
ATOM 666 N N . ASN A 1 83 ? -1.509 3.719 13.949 1.00 76.75 83 ASN A N 1
ATOM 667 C CA . ASN A 1 83 ? -2.310 3.624 12.734 1.00 76.75 83 ASN A CA 1
ATOM 668 C C . ASN A 1 83 ? -3.329 4.759 12.691 1.00 76.75 83 ASN A C 1
ATOM 670 O O . ASN A 1 83 ? -4.100 4.962 13.625 1.00 76.75 83 ASN A O 1
ATOM 674 N N . TYR A 1 84 ? -3.350 5.480 11.568 1.00 77.19 84 TYR A N 1
ATOM 675 C CA . TYR A 1 84 ? -4.312 6.561 11.358 1.00 77.19 84 TYR A CA 1
ATOM 676 C C . TYR A 1 84 ? -5.752 6.057 11.481 1.00 77.19 84 TYR A C 1
ATOM 678 O O . TYR A 1 84 ? -6.603 6.748 12.029 1.00 77.19 84 TYR A O 1
ATOM 686 N N . ARG A 1 85 ? -6.004 4.824 11.025 1.00 79.44 85 ARG A N 1
ATOM 687 C CA . ARG A 1 85 ? -7.313 4.185 11.135 1.00 79.44 85 ARG A CA 1
ATOM 688 C C . ARG A 1 85 ? -7.810 4.132 12.578 1.00 79.44 85 ARG A C 1
ATOM 690 O O . ARG A 1 85 ? -8.919 4.572 12.820 1.00 79.44 85 ARG A O 1
ATOM 697 N N . GLU A 1 86 ? -6.994 3.670 13.522 1.00 81.06 86 GLU A N 1
ATOM 698 C CA . GLU A 1 86 ? -7.379 3.592 14.941 1.00 81.06 86 GLU A CA 1
ATOM 699 C C . GLU A 1 86 ? -7.729 4.977 15.498 1.00 81.06 86 GLU A C 1
ATOM 701 O O . GLU A 1 86 ? -8.765 5.152 16.129 1.00 81.06 86 GLU A O 1
ATOM 706 N N . GLN A 1 87 ? -6.914 5.989 15.188 1.00 82.62 87 GLN A N 1
ATOM 707 C CA . GLN A 1 87 ? -7.188 7.371 15.595 1.00 82.62 87 GLN A CA 1
ATOM 708 C C . GLN A 1 87 ? -8.484 7.914 14.980 1.00 82.62 87 GLN A C 1
ATOM 710 O O . GLN A 1 87 ? -9.223 8.647 15.636 1.00 82.62 87 GLN A O 1
ATOM 715 N N . ARG A 1 88 ? -8.762 7.560 13.720 1.00 85.62 88 ARG A N 1
ATOM 716 C CA . ARG A 1 88 ? -9.984 7.956 13.020 1.00 85.62 88 ARG A CA 1
ATOM 717 C C . ARG A 1 88 ? -11.214 7.294 13.631 1.00 85.62 88 ARG A C 1
ATOM 719 O O . ARG A 1 88 ? -12.194 7.992 13.848 1.00 85.62 88 ARG A O 1
ATOM 726 N N . GLU A 1 89 ? -11.163 5.995 13.916 1.00 87.38 89 GLU A N 1
ATOM 727 C CA . GLU A 1 89 ? -12.275 5.276 14.553 1.00 87.38 89 GLU A CA 1
ATOM 728 C C . GLU A 1 89 ? -12.576 5.860 15.940 1.00 87.38 89 GLU A C 1
ATOM 730 O O . GLU A 1 89 ? -13.715 6.219 16.196 1.00 87.38 89 GLU A O 1
ATOM 735 N N . ILE A 1 90 ? -11.556 6.131 16.767 1.00 89.19 90 ILE A N 1
ATOM 736 C CA . ILE A 1 90 ? -11.743 6.802 18.071 1.00 89.19 90 ILE A CA 1
ATOM 737 C C . ILE A 1 90 ? -12.463 8.154 17.918 1.00 89.19 90 ILE A C 1
ATOM 739 O O . ILE A 1 90 ? -13.328 8.512 18.719 1.00 89.19 90 ILE A O 1
ATOM 743 N N . MET A 1 91 ? -12.106 8.931 16.893 1.00 90.81 91 MET A N 1
ATOM 744 C CA . MET A 1 91 ? -12.750 10.218 16.625 1.00 90.81 91 MET A CA 1
ATOM 745 C C . MET A 1 91 ? -14.198 10.046 16.149 1.00 90.81 91 MET A C 1
ATOM 747 O O . MET A 1 91 ? -15.071 10.795 16.584 1.00 90.81 91 MET A O 1
ATOM 751 N N . LEU A 1 92 ? -14.457 9.073 15.272 1.00 91.94 92 LEU A N 1
ATOM 752 C CA . LEU A 1 92 ? -15.797 8.773 14.768 1.00 91.94 92 LEU A CA 1
ATOM 753 C C . LEU A 1 92 ? -16.715 8.257 15.875 1.00 91.94 92 LEU A C 1
ATOM 755 O O . LEU A 1 92 ? -17.855 8.712 15.955 1.00 91.94 92 LEU A O 1
ATOM 759 N N . ASP A 1 93 ? -16.218 7.388 16.751 1.0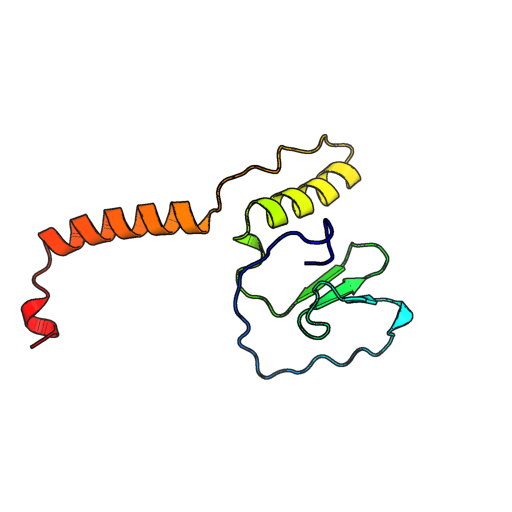0 93.00 93 ASP A N 1
ATOM 760 C CA . 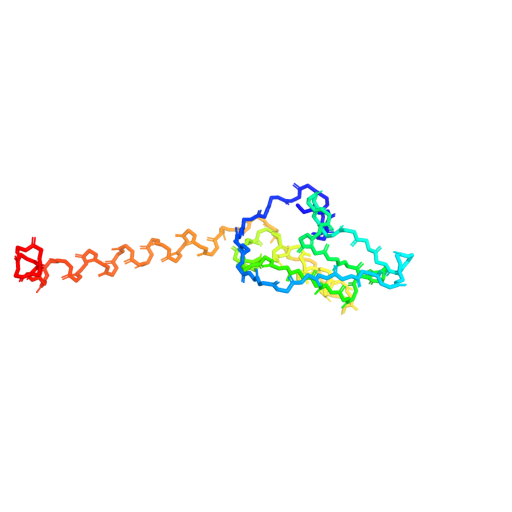ASP A 1 93 ? -16.951 6.892 17.917 1.00 93.00 93 ASP A CA 1
ATOM 761 C C . ASP A 1 93 ? -17.331 8.051 18.840 1.00 93.00 93 ASP A C 1
ATOM 763 O O . ASP A 1 93 ? -18.495 8.207 19.196 1.00 93.00 93 ASP A O 1
ATOM 767 N N . SER A 1 94 ? -16.387 8.955 19.124 1.00 92.75 94 SER A N 1
ATOM 768 C CA . SER A 1 94 ? -16.649 10.151 19.935 1.00 92.75 94 SER A CA 1
ATOM 769 C C . SER A 1 94 ? -17.747 11.043 19.340 1.00 92.75 94 SER A C 1
ATOM 771 O O . SER A 1 94 ? -18.648 11.494 20.054 1.00 92.75 94 SER A O 1
ATOM 773 N N . VAL A 1 95 ? -17.721 11.276 18.023 1.00 92.81 95 VAL A N 1
ATOM 774 C CA . VAL A 1 95 ? -18.774 12.039 17.330 1.00 92.81 95 VAL A CA 1
ATOM 775 C C . VAL A 1 95 ? -20.109 11.294 17.383 1.00 92.81 95 VAL A C 1
ATOM 777 O O . VAL A 1 95 ? -21.141 11.899 17.674 1.00 92.81 95 VAL A O 1
ATOM 780 N N . THR A 1 96 ? -20.093 9.986 17.141 1.00 91.00 96 THR A N 1
ATOM 781 C CA . THR A 1 96 ? -21.288 9.133 17.132 1.00 91.00 96 THR A CA 1
ATOM 782 C C . THR A 1 96 ? -21.951 9.094 18.506 1.00 91.00 96 THR A C 1
ATOM 784 O O . THR A 1 96 ? -23.170 9.235 18.600 1.00 91.00 96 THR A O 1
ATOM 787 N N . ASP A 1 97 ? -21.167 9.012 19.579 1.00 91.06 97 ASP A N 1
ATOM 788 C CA . ASP A 1 97 ? -21.655 9.068 20.956 1.00 91.06 97 ASP A CA 1
ATOM 789 C C . ASP A 1 97 ? -22.362 10.388 21.269 1.00 91.06 97 ASP A C 1
ATOM 791 O O . ASP A 1 97 ? -23.383 10.392 21.960 1.00 91.06 97 ASP A O 1
ATOM 795 N N . GLN A 1 98 ? -21.858 11.517 20.755 1.00 91.44 98 GLN A N 1
ATOM 796 C CA . GLN A 1 98 ? -22.544 12.802 20.911 1.00 91.44 98 GLN A CA 1
ATOM 797 C C . GLN A 1 98 ? -23.847 12.846 20.113 1.00 91.44 98 GLN A C 1
ATOM 799 O O . GLN A 1 98 ? -24.873 13.263 20.647 1.00 91.44 98 GLN A O 1
ATOM 804 N N . VAL A 1 99 ? -23.837 12.384 18.860 1.00 90.12 99 VAL A N 1
ATOM 805 C CA . VAL A 1 99 ? -25.042 12.357 18.017 1.00 90.12 99 VAL A CA 1
ATOM 806 C C . VAL A 1 99 ? -26.121 11.468 18.640 1.00 90.12 99 VAL A C 1
ATOM 808 O O . VAL A 1 99 ? -27.262 11.906 18.775 1.00 90.12 99 VAL A O 1
ATOM 811 N N . ASN A 1 100 ? -25.769 10.267 19.106 1.00 87.81 100 ASN A N 1
ATOM 812 C CA . ASN A 1 100 ? -26.705 9.312 19.711 1.00 87.81 100 ASN A CA 1
ATOM 813 C C . ASN A 1 100 ? -27.427 9.862 20.950 1.00 87.81 100 ASN A C 1
ATOM 815 O O . ASN A 1 100 ? -28.574 9.497 21.198 1.00 87.81 100 ASN A O 1
ATOM 819 N N . ARG A 1 101 ? -26.803 10.765 21.718 1.00 89.00 101 ARG A N 1
ATOM 820 C CA . ARG A 1 101 ? -27.452 11.413 22.876 1.00 89.00 101 ARG A CA 1
ATOM 821 C C . ARG A 1 101 ? -28.583 12.360 22.480 1.00 89.00 101 ARG A C 1
ATOM 823 O O . ARG A 1 101 ? -29.463 12.624 23.295 1.00 89.00 101 ARG A O 1
ATOM 830 N N . HIS A 1 102 ? -28.551 12.879 21.257 1.00 88.62 102 HIS A N 1
ATOM 831 C CA . HIS A 1 102 ? -29.476 13.906 20.779 1.00 88.62 102 HIS A CA 1
ATOM 832 C C . HIS A 1 102 ? -30.377 13.433 19.631 1.00 88.62 102 HIS A C 1
ATOM 834 O O . HIS A 1 102 ? -31.274 14.168 19.221 1.00 88.62 102 HIS A O 1
ATOM 840 N N . LEU A 1 103 ? -30.180 12.212 19.129 1.00 86.62 103 LEU A N 1
ATOM 841 C CA . LEU A 1 103 ? -30.929 11.651 18.011 1.00 86.62 103 LEU A CA 1
ATOM 842 C C . LEU A 1 103 ? -31.819 10.487 18.478 1.00 86.62 103 LEU A C 1
ATOM 844 O O . LEU A 1 103 ? -31.333 9.484 18.995 1.00 86.62 103 LEU A O 1
ATOM 848 N N . ASN A 1 104 ? -33.136 10.582 18.267 1.00 85.81 104 ASN A N 1
ATOM 849 C CA . ASN A 1 104 ? -34.059 9.483 18.569 1.00 85.81 104 ASN A CA 1
ATOM 850 C C . ASN A 1 104 ? -34.179 8.516 17.381 1.00 85.81 104 ASN A C 1
ATOM 852 O O . ASN A 1 104 ? -35.051 8.662 16.526 1.00 85.81 104 ASN A O 1
ATOM 856 N N . LEU A 1 105 ? -33.326 7.495 17.359 1.00 83.38 105 LEU A N 1
ATOM 857 C CA . LEU A 1 105 ? -33.315 6.477 16.305 1.00 83.38 105 LEU A CA 1
ATOM 858 C C . LEU A 1 105 ? -34.457 5.446 16.404 1.00 83.38 105 LEU A C 1
ATOM 860 O O . LEU A 1 105 ? -34.650 4.670 15.468 1.00 83.38 105 LEU A O 1
ATOM 864 N N . LYS A 1 106 ? -35.261 5.450 17.482 1.00 84.00 106 LYS A N 1
ATOM 865 C CA . LYS A 1 106 ? -36.396 4.513 17.635 1.00 84.00 106 LYS A CA 1
ATOM 866 C C . LYS A 1 106 ? -37.434 4.639 16.517 1.00 84.00 106 LYS A C 1
ATOM 868 O O . LYS A 1 106 ? -38.156 3.690 16.265 1.00 84.00 106 LYS A O 1
ATOM 873 N N . LEU A 1 107 ? -37.518 5.797 15.862 1.00 81.25 107 LEU A N 1
ATOM 874 C CA . LEU A 1 107 ? -38.451 6.046 14.757 1.00 81.25 107 LEU A CA 1
ATOM 875 C C . LEU A 1 107 ? -38.012 5.411 13.425 1.00 81.25 107 LEU A C 1
ATOM 877 O O . LEU A 1 107 ? -38.821 5.347 12.509 1.00 81.25 107 LEU A O 1
ATOM 881 N N . ILE A 1 108 ? -36.747 4.992 13.303 1.00 80.19 108 ILE A N 1
ATOM 882 C CA . ILE A 1 108 ? -36.173 4.415 12.073 1.00 80.19 108 ILE A CA 1
ATOM 883 C C . ILE A 1 108 ? -35.981 2.899 12.209 1.00 80.19 108 ILE A C 1
ATOM 885 O O . ILE A 1 108 ? -36.107 2.174 11.229 1.00 80.19 108 ILE A O 1
ATOM 889 N N . PHE A 1 109 ? -35.665 2.417 13.413 1.00 76.94 109 PHE A N 1
ATOM 890 C CA . PHE A 1 109 ? -35.442 0.991 13.680 1.00 76.94 109 PHE A CA 1
ATOM 891 C C . PHE A 1 109 ? -36.700 0.227 14.131 1.00 76.94 109 PHE A C 1
ATOM 893 O O . PHE A 1 109 ? -36.580 -0.942 14.498 1.00 76.94 109 PHE A O 1
ATOM 900 N N . ASN A 1 110 ? -37.869 0.878 14.107 1.00 52.19 110 ASN A N 1
ATOM 901 C CA . ASN A 1 110 ? -39.180 0.261 14.329 1.00 52.19 110 ASN A CA 1
ATOM 902 C C . ASN A 1 110 ? -39.915 0.049 13.006 1.00 52.19 110 ASN A C 1
ATOM 904 O O . ASN A 1 110 ? -40.018 1.034 12.242 1.00 52.19 110 ASN A O 1
#